Protein AF-A0A8C0K197-F1 (afdb_monomer)

Organism: NCBI:txid286419

Nearest PDB structures (foldseek):
  6fqp-assembly1_B  TM=9.393E-01  e=3.431E-05  Homo sapiens
  1x2n-assembly1_A  TM=8.949E-01  e=2.127E-03  Homo sapiens
  5zjt-assembly1_B  TM=9.368E-01  e=1.570E-02  Drosophila melanogaster
  1mnm-assembly1_C  TM=9.363E-01  e=1.018E-01  Saccharomyces cerevisiae
  1mnm-assembly1_D  TM=6.808E-01  e=3.630E-02  Saccharomyces cerevisiae

pLDDT: mean 74.57, std 16.52, range [38.75, 93.62]

Mean predicted aligned error: 13.77 Å

Structure (mmCIF, N/CA/C/O backbone):
data_AF-A0A8C0K197-F1
#
_entry.id   AF-A0A8C0K197-F1
#
loop_
_atom_site.group_PDB
_atom_site.id
_atom_site.type_symbol
_atom_site.label_atom_id
_atom_site.label_alt_id
_atom_site.label_comp_id
_atom_site.label_asym_id
_atom_site.label_entity_id
_atom_site.label_seq_id
_atom_site.pdbx_PDB_ins_code
_atom_site.Cartn_x
_atom_site.Cartn_y
_atom_site.Cartn_z
_atom_site.occupancy
_atom_site.B_iso_or_equiv
_atom_site.auth_seq_id
_atom_site.auth_comp_id
_atom_site.auth_asym_id
_atom_site.auth_atom_id
_atom_site.pdbx_PDB_model_num
ATOM 1 N N . ILE A 1 1 ? -12.284 -22.721 18.143 1.00 38.75 1 ILE A N 1
ATOM 2 C CA . ILE A 1 1 ? -11.764 -21.329 18.078 1.00 38.75 1 ILE A CA 1
ATOM 3 C C . ILE A 1 1 ? -10.591 -21.231 19.048 1.00 38.75 1 ILE A C 1
ATOM 5 O O . ILE A 1 1 ? -10.800 -21.303 20.251 1.00 38.75 1 ILE A O 1
ATOM 9 N N . LYS A 1 2 ? -9.350 -21.207 18.544 1.00 43.22 2 LYS A N 1
ATOM 10 C CA . LYS A 1 2 ? -8.136 -21.240 19.377 1.00 43.22 2 LYS A CA 1
ATOM 11 C C . LYS A 1 2 ? -7.870 -19.840 19.950 1.00 43.22 2 LYS A C 1
ATOM 13 O O . LYS A 1 2 ? -7.152 -19.052 19.342 1.00 43.22 2 LYS A O 1
ATOM 18 N N . ASN A 1 3 ? -8.479 -19.517 21.090 1.00 46.62 3 ASN A N 1
ATOM 19 C CA . ASN A 1 3 ? -8.122 -18.332 21.871 1.00 46.62 3 ASN A CA 1
ATOM 20 C C . ASN A 1 3 ? -6.762 -18.590 22.532 1.00 46.62 3 ASN A C 1
ATOM 22 O O . ASN A 1 3 ? -6.692 -19.203 23.591 1.00 46.62 3 ASN A O 1
ATOM 26 N N .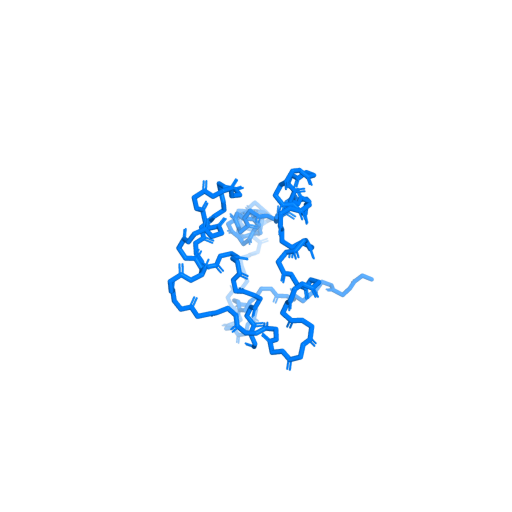 LYS A 1 4 ? -5.669 -18.176 21.880 1.00 50.81 4 LYS A N 1
ATOM 27 C CA . LYS A 1 4 ? -4.359 -18.128 22.537 1.00 50.81 4 LYS A CA 1
ATOM 28 C C . LYS A 1 4 ? -4.421 -17.076 23.647 1.00 50.81 4 LYS A C 1
ATOM 30 O O . LYS A 1 4 ? -4.718 -15.912 23.377 1.00 50.81 4 LYS A O 1
ATOM 35 N N . CYS A 1 5 ? -4.174 -17.516 24.877 1.00 49.56 5 CYS A N 1
ATOM 36 C CA . CYS A 1 5 ? -4.127 -16.691 26.077 1.00 49.56 5 CYS A CA 1
ATOM 37 C C . CYS A 1 5 ? -3.145 -15.512 25.904 1.00 49.56 5 CYS A C 1
ATOM 39 O O . CYS A 1 5 ? -2.090 -15.686 25.289 1.00 49.56 5 CYS A O 1
ATOM 41 N N . PRO A 1 6 ? -3.456 -14.312 26.429 1.00 57.81 6 PRO A N 1
ATOM 42 C CA . PRO A 1 6 ? -2.507 -13.203 26.458 1.00 57.81 6 PRO A CA 1
ATOM 43 C C . PRO A 1 6 ? -1.303 -13.569 27.341 1.00 57.81 6 PRO A C 1
ATOM 45 O O . PRO A 1 6 ? -1.472 -14.124 28.422 1.00 57.81 6 PRO A O 1
ATOM 48 N N . ALA A 1 7 ? -0.089 -13.238 26.889 1.00 53.19 7 ALA A N 1
ATOM 49 C CA . ALA A 1 7 ? 1.194 -13.644 27.484 1.00 53.19 7 ALA A CA 1
ATOM 50 C C . ALA A 1 7 ? 1.404 -13.284 28.977 1.00 53.19 7 ALA A C 1
ATOM 52 O O . ALA A 1 7 ? 2.311 -13.818 29.604 1.00 53.19 7 ALA A O 1
ATOM 53 N N . ILE A 1 8 ? 0.546 -12.444 29.573 1.00 52.66 8 ILE A N 1
ATOM 54 C CA . ILE A 1 8 ? 0.519 -12.161 31.025 1.00 52.66 8 ILE A CA 1
ATOM 55 C C . ILE A 1 8 ? 0.166 -13.413 31.854 1.00 52.66 8 ILE A C 1
ATOM 57 O O . ILE A 1 8 ? 0.531 -13.506 33.022 1.00 52.66 8 ILE A O 1
ATOM 61 N N . ALA A 1 9 ? -0.468 -14.413 31.233 1.00 54.38 9 ALA A N 1
ATOM 62 C CA . ALA A 1 9 ? -0.824 -15.690 31.848 1.00 54.38 9 ALA A CA 1
ATOM 63 C C . ALA A 1 9 ? 0.366 -16.485 32.441 1.00 54.38 9 ALA A C 1
ATOM 65 O O . ALA A 1 9 ? 0.151 -17.371 33.268 1.00 54.38 9 ALA A O 1
ATOM 66 N N . LEU A 1 10 ? 1.610 -16.191 32.042 1.00 55.22 10 LEU A N 1
ATOM 67 C CA . LEU A 1 10 ? 2.799 -16.959 32.442 1.00 55.22 10 LEU A CA 1
ATOM 68 C C . LEU A 1 10 ? 3.426 -16.525 33.778 1.00 55.22 10 LEU A C 1
ATOM 70 O O . LEU A 1 10 ? 4.242 -17.265 34.313 1.00 55.22 10 LEU A O 1
ATOM 74 N N . LEU A 1 11 ? 3.045 -15.369 34.339 1.00 59.69 11 LEU A N 1
ATOM 75 C CA . LEU A 1 11 ? 3.622 -14.851 35.593 1.00 59.69 11 LEU A CA 1
ATOM 76 C C . LEU A 1 11 ? 2.740 -15.082 36.834 1.00 59.69 11 LEU A C 1
ATOM 78 O O . LEU A 1 11 ? 3.093 -14.639 37.920 1.00 59.69 11 LEU A O 1
ATOM 82 N N . GLY A 1 12 ? 1.595 -15.764 36.703 1.00 54.66 12 GLY A N 1
ATOM 83 C CA . GLY A 1 12 ? 0.753 -16.155 37.847 1.00 54.66 12 GLY A CA 1
ATOM 84 C C . GLY A 1 12 ? 0.001 -15.015 38.552 1.00 54.66 12 GLY A C 1
ATOM 85 O O . GLY A 1 12 ? -0.708 -15.263 39.523 1.00 54.66 12 GLY A O 1
ATOM 86 N N . ILE A 1 13 ? 0.093 -13.777 38.059 1.00 64.50 13 ILE A N 1
ATOM 87 C CA . ILE A 1 13 ? -0.597 -12.608 38.622 1.00 64.50 13 ILE A CA 1
ATOM 88 C C . ILE A 1 13 ? -1.935 -12.430 37.891 1.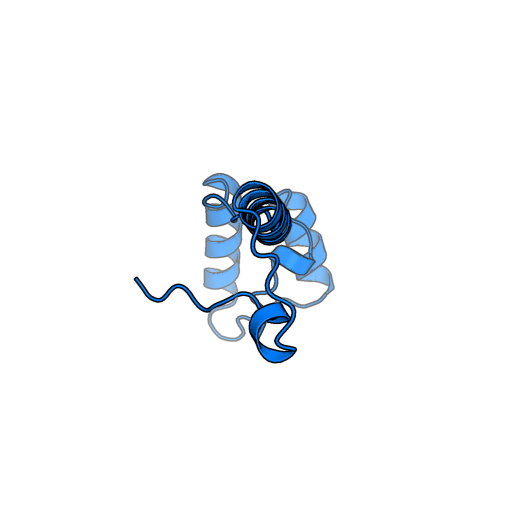00 64.50 13 ILE A C 1
ATOM 90 O O . ILE A 1 13 ? -2.091 -11.562 37.032 1.00 64.50 13 ILE A O 1
ATOM 94 N N . TYR A 1 14 ? -2.904 -13.299 38.181 1.00 58.44 14 TYR A N 1
ATOM 95 C CA . TYR A 1 14 ? -4.276 -13.122 37.698 1.00 58.44 14 TYR A CA 1
ATOM 96 C C . TYR A 1 14 ? -5.053 -12.258 38.697 1.00 58.44 14 TYR A C 1
ATOM 98 O O . TYR A 1 14 ? -5.205 -12.668 39.850 1.00 58.44 14 TYR A O 1
ATOM 106 N N . PRO A 1 15 ? -5.563 -11.078 38.304 1.00 64.12 15 PRO A N 1
ATOM 107 C CA . PRO A 1 15 ? -6.473 -10.341 39.165 1.00 64.12 15 PRO A CA 1
ATOM 108 C C . PRO A 1 15 ? -7.764 -11.155 39.337 1.00 64.12 15 PRO A C 1
ATOM 110 O O . PRO A 1 15 ? -8.357 -11.602 38.356 1.00 64.12 15 PRO A O 1
ATOM 113 N N . LYS A 1 16 ? -8.182 -11.375 40.590 1.00 63.03 16 LYS A N 1
ATOM 114 C CA . LYS A 1 16 ? -9.411 -12.122 40.923 1.00 63.03 16 LYS A CA 1
ATOM 115 C C . LYS A 1 16 ? -10.680 -11.350 40.547 1.00 63.03 16 LYS A C 1
ATOM 117 O O . LYS A 1 16 ? -11.746 -11.946 40.420 1.00 63.03 16 LYS A O 1
ATOM 122 N N . ASP A 1 17 ? -10.553 -10.043 40.329 1.00 73.69 17 ASP A N 1
ATOM 123 C CA . ASP A 1 17 ? -11.657 -9.164 39.973 1.00 73.69 17 ASP A CA 1
ATOM 124 C C . ASP A 1 17 ? -12.016 -9.283 38.486 1.00 73.69 17 ASP A C 1
ATOM 126 O O . ASP A 1 17 ? -11.203 -9.025 37.588 1.00 73.69 17 ASP A O 1
ATOM 130 N N . ALA A 1 18 ? -13.275 -9.628 38.213 1.00 67.12 18 ALA A N 1
ATOM 131 C CA . ALA A 1 18 ? -13.805 -9.781 36.859 1.00 67.12 18 ALA A CA 1
ATOM 132 C C . ALA A 1 18 ? -13.682 -8.488 36.024 1.00 67.12 18 ALA A C 1
ATOM 134 O O . ALA A 1 18 ? -13.405 -8.539 34.821 1.00 67.12 18 ALA A O 1
ATOM 135 N N . ASP A 1 19 ? -13.807 -7.322 36.662 1.00 72.31 19 ASP A N 1
ATOM 136 C CA . ASP A 1 19 ? -13.621 -6.019 36.019 1.00 72.31 19 ASP A CA 1
ATOM 137 C C . ASP A 1 19 ? -12.167 -5.763 35.611 1.00 72.31 19 ASP A C 1
ATOM 139 O O . ASP A 1 19 ? -11.904 -5.230 34.527 1.00 72.31 19 ASP A O 1
ATOM 143 N N . ALA A 1 20 ? -11.204 -6.191 36.432 1.00 71.31 20 ALA A N 1
ATOM 144 C CA . ALA A 1 20 ? -9.785 -6.098 36.106 1.00 71.31 20 ALA A CA 1
ATOM 145 C C . ALA A 1 20 ? -9.434 -7.019 34.927 1.00 71.31 20 ALA A C 1
ATOM 147 O O . ALA A 1 20 ? -8.761 -6.589 33.984 1.00 71.31 20 ALA A O 1
ATOM 148 N N . MET A 1 21 ? -9.988 -8.235 34.902 1.00 70.81 21 MET A N 1
ATOM 149 C CA . MET A 1 21 ? -9.865 -9.143 33.758 1.00 70.81 21 MET A CA 1
ATOM 150 C C . MET A 1 21 ? -10.443 -8.541 32.468 1.00 70.81 21 MET A C 1
ATOM 152 O O . MET A 1 21 ? -9.796 -8.584 31.418 1.00 70.81 21 MET A O 1
ATOM 156 N N . LYS A 1 22 ? -11.615 -7.898 32.528 1.00 70.75 22 LYS A N 1
ATOM 157 C CA . LYS A 1 22 ? -12.248 -7.240 31.369 1.00 70.75 22 LYS A CA 1
ATOM 158 C C . LYS A 1 22 ? -11.420 -6.066 30.834 1.00 70.75 22 LYS A C 1
ATOM 160 O O . LYS A 1 22 ? -11.325 -5.881 29.617 1.00 70.75 22 LYS A O 1
ATOM 165 N N . ARG A 1 23 ? -10.770 -5.301 31.717 1.00 70.50 23 ARG A N 1
ATOM 166 C CA . ARG A 1 23 ? -9.864 -4.197 31.345 1.00 70.50 23 ARG A CA 1
ATOM 167 C C . ARG A 1 23 ? -8.601 -4.702 30.645 1.00 70.50 23 ARG A C 1
ATOM 169 O O . ARG A 1 23 ? -8.229 -4.146 29.612 1.00 70.50 23 ARG A O 1
ATOM 176 N N . LEU A 1 24 ? -7.990 -5.778 31.143 1.00 67.56 24 LEU A N 1
ATOM 177 C CA . LEU A 1 24 ? -6.814 -6.399 30.520 1.00 67.56 24 LEU A CA 1
ATOM 178 C C . LEU A 1 24 ? -7.134 -6.979 29.135 1.00 67.56 24 LEU A C 1
ATOM 180 O O . LEU A 1 24 ? -6.386 -6.749 28.182 1.00 67.56 24 LEU A O 1
ATOM 184 N N . LEU A 1 25 ? -8.277 -7.659 28.986 1.00 67.62 25 LEU A N 1
ATOM 185 C CA . LEU A 1 25 ? -8.748 -8.148 27.685 1.00 67.62 25 LEU A CA 1
ATOM 186 C C . LEU A 1 25 ? -9.041 -7.001 26.711 1.00 67.62 25 LEU A C 1
ATOM 188 O O . LEU A 1 25 ? -8.696 -7.097 25.535 1.00 67.62 25 LEU A O 1
ATOM 192 N N . SER A 1 26 ? -9.631 -5.905 27.192 1.00 65.19 26 SER A N 1
ATOM 193 C CA . SER A 1 26 ? -9.877 -4.706 26.383 1.00 65.19 26 SER A CA 1
ATOM 194 C C . SER A 1 26 ? -8.569 -4.087 25.878 1.00 65.19 26 SER A C 1
ATOM 196 O O . SER A 1 26 ? -8.456 -3.781 24.694 1.00 65.19 26 SER A O 1
ATOM 198 N N . LEU A 1 27 ? -7.535 -3.984 26.721 1.00 62.88 27 LEU A N 1
ATOM 199 C CA . LEU A 1 27 ? -6.208 -3.499 26.316 1.00 62.88 27 LEU A CA 1
ATOM 200 C C . LEU A 1 27 ? -5.522 -4.432 25.306 1.00 62.88 27 LEU A C 1
ATOM 202 O O . LEU A 1 27 ? -4.943 -3.954 24.332 1.00 62.88 27 LEU A O 1
ATOM 206 N N . ALA A 1 28 ? -5.648 -5.750 25.474 1.00 61.34 28 ALA A N 1
ATOM 207 C CA . ALA A 1 28 ? -5.137 -6.730 24.513 1.00 61.34 28 ALA A CA 1
ATOM 208 C C . ALA A 1 28 ? -5.920 -6.727 23.180 1.00 61.34 28 ALA A C 1
ATOM 210 O O . ALA A 1 28 ? -5.348 -6.980 22.117 1.00 61.34 28 ALA A O 1
ATOM 211 N N . GLY A 1 29 ? -7.215 -6.400 23.224 1.00 53.34 29 GLY A N 1
ATOM 212 C CA . GLY A 1 29 ? -8.109 -6.270 22.069 1.00 53.34 29 GLY A CA 1
ATOM 213 C C . GLY A 1 29 ? -7.967 -4.957 21.290 1.00 53.34 29 GLY A C 1
ATOM 214 O O . GLY A 1 29 ? -8.487 -4.859 20.179 1.00 53.34 29 GLY A O 1
ATOM 215 N N . LYS A 1 30 ? -7.228 -3.967 21.816 1.00 51.16 30 LYS A N 1
ATOM 216 C CA . LYS A 1 30 ? -6.932 -2.692 21.130 1.00 51.16 30 LYS A CA 1
ATOM 217 C C . LYS A 1 30 ? -5.915 -2.812 19.999 1.00 51.16 30 LYS A C 1
ATOM 219 O O . LYS A 1 30 ? -5.735 -1.845 19.258 1.00 51.16 30 LYS A O 1
ATOM 224 N N . ARG A 1 31 ? -5.288 -3.980 19.788 1.00 53.38 31 ARG A N 1
ATOM 225 C CA . ARG A 1 31 ? -4.715 -4.271 18.468 1.00 53.38 31 ARG A CA 1
ATOM 226 C C . ARG A 1 31 ? -5.880 -4.341 17.503 1.00 53.38 31 ARG A C 1
ATOM 228 O O . ARG A 1 31 ? -6.514 -5.386 17.402 1.00 53.38 31 ARG A O 1
ATOM 235 N N . LYS A 1 32 ? -6.162 -3.200 16.866 1.00 52.47 32 LYS A N 1
ATOM 236 C CA . LYS A 1 32 ? -7.168 -2.981 15.829 1.00 52.47 32 LYS A CA 1
ATOM 237 C C . LYS A 1 32 ? -7.198 -4.233 14.967 1.00 52.47 32 LYS A C 1
ATOM 239 O O . LYS A 1 32 ? -6.305 -4.436 14.145 1.00 52.47 32 LYS A O 1
ATOM 244 N N . ARG A 1 33 ? -8.149 -5.133 15.251 1.00 54.84 33 ARG A N 1
ATOM 245 C CA . ARG A 1 33 ? -8.364 -6.324 14.437 1.00 54.84 33 ARG A CA 1
ATOM 246 C C . ARG A 1 33 ? -8.580 -5.757 13.054 1.00 54.84 33 ARG A C 1
ATOM 248 O O . ARG A 1 33 ? -9.523 -4.989 12.876 1.00 54.84 33 ARG A O 1
ATOM 255 N N . ARG A 1 34 ? -7.620 -5.986 12.151 1.00 58.91 34 ARG A N 1
ATOM 256 C CA . ARG A 1 34 ? -7.675 -5.428 10.805 1.00 58.91 34 ARG A CA 1
ATOM 257 C C . ARG A 1 34 ? -8.991 -5.924 10.227 1.00 58.91 34 ARG A C 1
ATOM 259 O O . ARG A 1 34 ? -9.129 -7.110 9.949 1.00 58.91 34 ARG A O 1
ATOM 266 N N . GLY A 1 35 ? -9.968 -5.025 10.126 1.00 68.00 35 GLY A N 1
ATOM 267 C CA . GLY A 1 35 ? -11.077 -5.229 9.216 1.00 68.00 35 GLY A CA 1
ATOM 268 C C . GLY A 1 35 ? -10.495 -5.519 7.837 1.00 68.00 35 GLY A C 1
ATOM 269 O O . GLY A 1 35 ? -9.333 -5.192 7.564 1.00 68.00 35 GLY A O 1
ATOM 270 N N . ASN A 1 36 ? -11.276 -6.173 6.986 1.00 75.94 36 ASN A N 1
ATOM 271 C CA . ASN A 1 36 ? -10.846 -6.427 5.618 1.00 75.94 36 ASN A CA 1
ATOM 272 C C . ASN A 1 36 ? -10.336 -5.126 4.980 1.00 75.94 36 ASN A C 1
ATOM 274 O O . ASN A 1 36 ? -10.905 -4.055 5.204 1.00 75.94 36 ASN A O 1
ATOM 278 N N . LEU A 1 37 ? -9.239 -5.227 4.227 1.00 83.00 37 LEU A N 1
ATOM 279 C CA . LEU A 1 37 ? -8.681 -4.086 3.509 1.00 83.00 37 LEU A CA 1
ATOM 280 C C . LEU A 1 37 ? -9.741 -3.519 2.543 1.00 83.00 37 LEU A C 1
ATOM 282 O O . LEU A 1 37 ? -10.555 -4.292 2.021 1.00 83.00 37 LEU A O 1
ATOM 286 N N . PRO A 1 38 ? -9.746 -2.200 2.283 1.00 86.75 38 PRO A N 1
ATOM 287 C CA . PRO A 1 38 ? -10.622 -1.612 1.276 1.00 86.75 38 PRO A CA 1
ATOM 288 C C . PRO A 1 38 ? -10.470 -2.334 -0.069 1.00 86.75 38 PRO A C 1
ATOM 290 O O . PRO A 1 38 ? -9.361 -2.708 -0.455 1.00 86.75 38 PRO A O 1
ATOM 293 N N . LYS A 1 39 ? -11.579 -2.528 -0.795 1.00 86.75 39 LYS A N 1
ATOM 294 C CA . LYS A 1 39 ? -11.576 -3.251 -2.082 1.00 86.75 39 LYS A CA 1
ATOM 295 C C . LYS A 1 39 ? -10.605 -2.633 -3.094 1.00 86.75 39 LYS A C 1
ATOM 297 O O . LYS A 1 39 ? -9.936 -3.373 -3.805 1.00 86.75 39 LYS A O 1
ATOM 302 N N . GLU A 1 40 ? -10.494 -1.306 -3.094 1.00 89.62 40 GLU A N 1
ATOM 303 C CA . GLU A 1 40 ? -9.573 -0.567 -3.962 1.00 89.62 40 GLU A CA 1
ATOM 304 C C . GLU A 1 40 ? -8.109 -0.886 -3.642 1.00 89.62 40 GLU A C 1
ATOM 306 O O . GLU A 1 40 ? -7.348 -1.298 -4.515 1.00 89.62 40 GLU A O 1
ATOM 311 N N . SER A 1 41 ? -7.740 -0.831 -2.358 1.00 90.06 41 SER A N 1
ATOM 312 C CA . SER A 1 41 ? -6.407 -1.215 -1.890 1.00 90.06 41 SER A CA 1
ATOM 313 C C . SER A 1 41 ? -6.063 -2.654 -2.293 1.00 90.06 41 SER A C 1
ATOM 315 O O . SER A 1 41 ? -4.954 -2.934 -2.739 1.00 90.06 41 SER A O 1
ATOM 317 N N . VAL A 1 42 ? -7.025 -3.577 -2.171 1.00 89.50 42 VAL A N 1
ATOM 318 C CA . VAL A 1 42 ? -6.849 -4.985 -2.564 1.00 89.50 42 VAL A CA 1
ATOM 319 C C . VAL A 1 42 ? -6.652 -5.134 -4.071 1.00 89.50 42 VAL A C 1
ATOM 321 O O . VAL A 1 42 ? -5.844 -5.964 -4.483 1.00 89.50 42 VAL A O 1
ATOM 324 N N . LYS A 1 43 ? -7.369 -4.360 -4.892 1.00 93.31 43 LYS A N 1
ATOM 325 C CA . LYS A 1 43 ? -7.216 -4.383 -6.350 1.00 93.31 43 LYS A CA 1
ATOM 326 C C . LYS A 1 43 ? -5.796 -3.982 -6.752 1.00 93.31 43 LYS A C 1
ATOM 328 O O . LYS A 1 43 ? -5.136 -4.753 -7.436 1.00 93.31 43 LYS A O 1
ATOM 333 N N . ILE A 1 44 ? -5.300 -2.858 -6.239 1.00 92.44 44 ILE A N 1
ATOM 334 C CA . ILE A 1 44 ? -3.943 -2.363 -6.526 1.00 92.44 44 ILE A CA 1
ATOM 335 C C . ILE A 1 44 ? -2.877 -3.397 -6.131 1.00 92.44 44 ILE A C 1
ATOM 337 O O . ILE A 1 44 ? -1.971 -3.690 -6.907 1.00 92.44 44 ILE A O 1
ATOM 341 N N . LEU A 1 45 ? -3.004 -4.004 -4.945 1.00 91.62 45 LEU A N 1
ATOM 342 C CA . LEU A 1 45 ? -2.059 -5.030 -4.489 1.00 91.62 45 LEU A CA 1
ATOM 343 C C . LEU A 1 45 ? -2.104 -6.295 -5.357 1.00 91.62 45 LEU A C 1
ATOM 345 O O . LEU A 1 45 ? -1.062 -6.887 -5.628 1.00 91.62 45 LEU A O 1
ATOM 349 N N . ARG A 1 46 ? -3.292 -6.715 -5.809 1.00 91.31 46 ARG A N 1
ATOM 350 C CA . ARG A 1 46 ? -3.440 -7.854 -6.729 1.00 91.31 46 ARG A CA 1
ATOM 351 C C . ARG A 1 46 ? -2.832 -7.564 -8.096 1.00 91.31 46 ARG A C 1
ATOM 353 O O . ARG A 1 46 ? -2.134 -8.427 -8.620 1.00 91.31 46 ARG A O 1
ATOM 360 N N . ASP A 1 47 ? -3.065 -6.370 -8.631 1.00 93.62 47 ASP A N 1
ATOM 361 C CA . ASP A 1 47 ? -2.502 -5.929 -9.909 1.00 93.62 47 ASP A CA 1
ATOM 362 C C . ASP A 1 47 ? -0.960 -5.928 -9.831 1.00 93.62 47 ASP A C 1
ATOM 364 O O . ASP A 1 47 ? -0.290 -6.465 -10.715 1.00 93.62 47 ASP A O 1
ATOM 368 N N . TRP A 1 48 ? -0.380 -5.445 -8.723 1.00 92.94 48 TRP A N 1
ATOM 369 C CA . TRP A 1 48 ? 1.071 -5.495 -8.498 1.00 92.94 48 TRP A CA 1
ATOM 370 C C . TRP A 1 48 ? 1.611 -6.930 -8.397 1.00 92.94 48 TRP A C 1
ATOM 372 O O . TRP A 1 48 ? 2.607 -7.252 -9.048 1.00 92.94 48 TRP A O 1
ATOM 382 N N . LEU A 1 49 ? 0.945 -7.810 -7.639 1.00 93.00 49 LEU A N 1
ATOM 383 C CA . LEU A 1 49 ? 1.334 -9.223 -7.505 1.00 93.00 49 LEU A CA 1
ATOM 384 C C . LEU A 1 49 ? 1.274 -9.975 -8.836 1.00 93.00 49 LEU A C 1
ATOM 386 O O . LEU A 1 49 ? 2.099 -10.852 -9.083 1.00 93.00 49 LEU A O 1
ATOM 390 N N . TYR A 1 50 ? 0.311 -9.639 -9.694 1.00 92.75 50 TYR A N 1
ATOM 391 C CA . TYR A 1 50 ? 0.203 -10.232 -11.021 1.00 92.75 50 TYR A CA 1
ATOM 392 C C . TYR A 1 50 ? 1.428 -9.903 -11.885 1.00 92.75 50 TYR A C 1
ATOM 394 O O . TYR A 1 50 ? 1.996 -10.793 -12.522 1.00 92.75 50 TYR A O 1
ATOM 402 N N . LEU A 1 51 ? 1.881 -8.645 -11.852 1.00 91.25 51 LEU A N 1
ATOM 403 C CA . LEU A 1 51 ? 3.087 -8.200 -12.558 1.00 91.25 51 LEU A CA 1
ATOM 404 C C . LEU A 1 51 ? 4.363 -8.824 -11.969 1.00 91.25 51 LEU A C 1
ATOM 406 O O . LEU A 1 51 ? 5.259 -9.220 -12.712 1.00 91.25 51 LEU A O 1
ATOM 410 N N . HIS A 1 52 ? 4.412 -8.990 -10.647 1.00 91.12 52 HIS A N 1
ATOM 411 C CA . HIS A 1 52 ? 5.574 -9.491 -9.905 1.00 91.12 52 HIS A CA 1
ATOM 412 C C . HIS A 1 52 ? 5.471 -10.978 -9.548 1.00 91.12 52 HIS A C 1
ATOM 414 O O . HIS A 1 52 ? 6.073 -11.442 -8.581 1.00 91.12 52 HIS A O 1
ATOM 420 N N . ARG A 1 53 ? 4.748 -11.767 -10.353 1.00 88.31 53 ARG A N 1
ATOM 421 C CA . ARG A 1 53 ? 4.473 -13.191 -10.080 1.00 88.31 53 ARG A CA 1
ATOM 422 C C . ARG A 1 53 ? 5.717 -14.065 -9.876 1.00 88.31 53 ARG A C 1
ATOM 424 O O . ARG A 1 53 ? 5.631 -15.091 -9.212 1.00 88.31 53 ARG A O 1
ATOM 431 N N . TYR A 1 54 ? 6.854 -13.671 -10.447 1.00 87.81 54 TYR A N 1
ATOM 432 C CA . TYR A 1 54 ? 8.129 -14.386 -10.319 1.00 87.81 54 TYR A CA 1
ATOM 433 C C . TYR A 1 54 ? 8.983 -13.904 -9.139 1.00 87.81 54 TYR A C 1
ATOM 435 O O . TYR A 1 54 ? 9.857 -14.636 -8.686 1.00 87.81 54 TYR A O 1
ATOM 443 N N . ASN A 1 55 ? 8.730 -12.693 -8.635 1.00 86.06 55 ASN A N 1
ATOM 444 C CA . ASN A 1 55 ? 9.444 -12.099 -7.511 1.00 86.06 55 ASN A CA 1
ATOM 445 C C . ASN A 1 55 ? 8.483 -11.238 -6.678 1.00 86.06 55 ASN A C 1
ATOM 447 O O . ASN A 1 55 ? 8.479 -10.014 -6.777 1.00 86.06 55 ASN A O 1
ATOM 451 N N . ALA A 1 56 ? 7.657 -11.885 -5.857 1.00 86.12 56 ALA A N 1
ATOM 452 C CA . ALA A 1 56 ? 6.603 -11.235 -5.075 1.00 86.12 56 ALA A CA 1
ATOM 453 C C . ALA A 1 56 ? 7.122 -10.451 -3.846 1.00 86.12 56 ALA A C 1
ATOM 455 O O . ALA A 1 56 ? 6.415 -10.313 -2.847 1.00 86.12 56 ALA A O 1
ATOM 456 N N . TYR A 1 57 ? 8.352 -9.941 -3.912 1.00 89.25 57 TYR A N 1
ATOM 457 C CA . TYR A 1 57 ? 8.994 -9.161 -2.862 1.00 89.25 57 TYR A CA 1
ATOM 458 C C . TYR A 1 57 ? 9.141 -7.712 -3.331 1.00 89.25 57 TYR A C 1
ATOM 460 O O . TYR A 1 57 ? 10.097 -7.406 -4.044 1.00 89.25 57 TYR A O 1
ATOM 468 N N . PRO A 1 58 ? 8.203 -6.819 -2.961 1.00 88.88 58 PRO A N 1
ATOM 469 C CA . PRO A 1 58 ? 8.291 -5.423 -3.357 1.00 88.88 58 PRO A CA 1
ATOM 470 C C . PRO A 1 58 ? 9.550 -4.801 -2.756 1.00 88.88 58 PRO A C 1
ATOM 472 O O . PRO A 1 58 ? 9.813 -4.940 -1.557 1.00 88.88 58 PRO A O 1
ATOM 475 N N . SER A 1 59 ? 10.317 -4.100 -3.583 1.00 90.62 59 SER A N 1
ATOM 476 C CA . SER A 1 59 ? 11.437 -3.264 -3.149 1.00 90.62 59 SER A CA 1
ATOM 477 C C . SER A 1 59 ? 10.953 -2.103 -2.271 1.00 90.62 59 SER A C 1
ATOM 479 O O . SER A 1 59 ? 9.768 -1.769 -2.244 1.00 90.62 59 SER A O 1
ATOM 481 N N . GLU A 1 60 ? 11.864 -1.437 -1.557 1.00 89.12 60 GLU A N 1
ATOM 482 C CA . GLU A 1 60 ? 11.506 -0.286 -0.710 1.00 89.12 60 GLU A CA 1
ATOM 483 C C . GLU A 1 60 ? 10.792 0.825 -1.498 1.00 89.12 60 GLU A C 1
ATOM 485 O O . GLU A 1 60 ? 9.809 1.396 -1.023 1.00 89.12 60 GLU A O 1
ATOM 490 N N . GLN A 1 61 ? 11.213 1.074 -2.740 1.00 91.62 61 GLN A N 1
ATOM 491 C CA . GLN A 1 61 ? 10.569 2.050 -3.619 1.00 91.62 61 GLN A CA 1
ATOM 492 C C . GLN A 1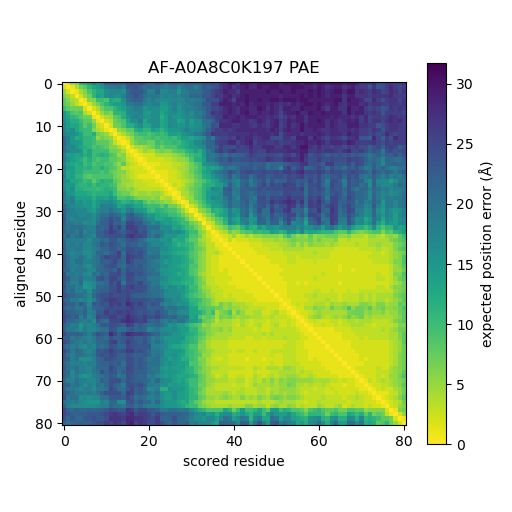 61 ? 9.137 1.638 -3.989 1.00 91.62 61 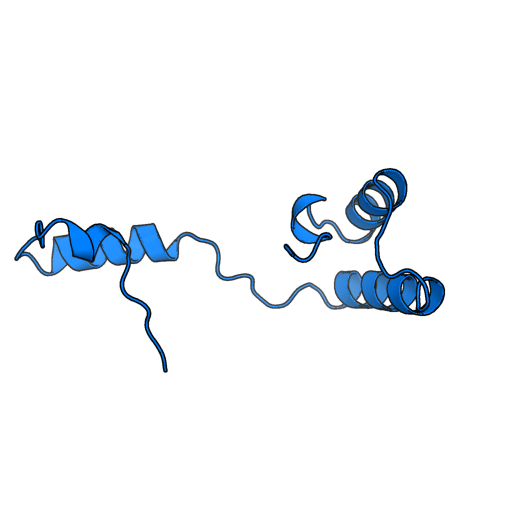GLN A C 1
ATOM 494 O O . GLN A 1 61 ? 8.219 2.461 -3.968 1.00 91.62 61 GLN A O 1
ATOM 499 N N . GLU A 1 62 ? 8.917 0.361 -4.294 1.00 90.62 62 GLU A N 1
ATOM 500 C CA . GLU A 1 62 ? 7.587 -0.149 -4.630 1.00 90.62 62 GLU A CA 1
ATOM 501 C C . GLU A 1 62 ? 6.658 -0.142 -3.425 1.00 90.62 62 GLU A C 1
ATOM 503 O O . GLU A 1 62 ? 5.493 0.227 -3.556 1.00 90.62 62 GLU A O 1
ATOM 508 N N . LYS A 1 63 ? 7.170 -0.462 -2.232 1.00 91.12 63 LYS A N 1
ATOM 509 C CA . LYS A 1 63 ? 6.397 -0.356 -0.990 1.00 91.12 63 LYS A CA 1
ATOM 510 C C . LYS A 1 63 ? 5.899 1.069 -0.757 1.00 91.12 63 LYS A C 1
ATOM 512 O O . LYS A 1 63 ? 4.741 1.247 -0.378 1.00 91.12 63 LYS A O 1
ATOM 517 N N . LEU A 1 64 ? 6.740 2.077 -1.000 1.00 91.38 64 LEU A N 1
ATOM 518 C CA . LEU A 1 64 ? 6.351 3.487 -0.889 1.00 91.38 64 LEU A CA 1
ATOM 519 C C . LEU A 1 64 ? 5.275 3.853 -1.918 1.00 91.38 64 LEU A C 1
ATOM 521 O O . LEU A 1 64 ? 4.270 4.470 -1.562 1.00 91.38 64 LEU A O 1
ATOM 525 N N . SER A 1 65 ? 5.439 3.411 -3.167 1.00 92.94 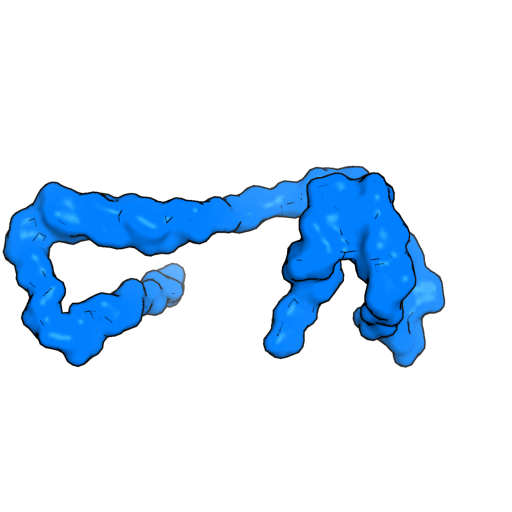65 SER A N 1
ATOM 526 C CA . SER A 1 65 ? 4.449 3.637 -4.228 1.00 92.94 65 SER A CA 1
ATOM 527 C C . SER A 1 65 ? 3.096 2.992 -3.903 1.00 92.94 65 SER A C 1
ATOM 529 O O . SER A 1 65 ? 2.054 3.648 -3.960 1.00 92.94 65 SER A O 1
ATOM 531 N N . LEU A 1 66 ? 3.098 1.727 -3.474 1.00 92.00 66 LEU A N 1
ATOM 532 C CA . LEU A 1 66 ? 1.894 1.005 -3.063 1.00 92.00 66 LEU A CA 1
ATOM 533 C C . LEU A 1 66 ? 1.233 1.652 -1.839 1.00 92.00 66 LEU A C 1
ATOM 535 O O . LEU A 1 66 ? 0.007 1.665 -1.742 1.00 92.00 66 LEU A O 1
ATOM 539 N N . SER A 1 67 ? 2.013 2.224 -0.918 1.00 92.12 67 SER A N 1
ATOM 540 C CA . SER A 1 67 ? 1.496 2.941 0.255 1.00 92.12 67 SER A CA 1
ATOM 541 C C . SER A 1 67 ? 0.717 4.185 -0.149 1.00 92.12 67 SER A C 1
ATOM 543 O O . SER A 1 67 ? -0.427 4.347 0.284 1.00 92.12 67 SER A O 1
ATOM 545 N N . GLY A 1 68 ? 1.279 4.989 -1.056 1.00 91.56 68 GLY A N 1
ATOM 546 C CA . GLY A 1 68 ? 0.608 6.163 -1.615 1.00 91.56 68 GLY A CA 1
ATOM 547 C C . GLY A 1 68 ? -0.695 5.824 -2.343 1.00 91.56 68 GLY A C 1
ATOM 548 O O . GLY A 1 68 ? -1.682 6.536 -2.195 1.00 91.56 68 GLY A O 1
ATOM 549 N N . GLN A 1 69 ? -0.732 4.708 -3.078 1.00 91.12 69 GLN A N 1
ATOM 550 C CA . GLN A 1 69 ? -1.921 4.304 -3.840 1.00 91.12 69 GLN A CA 1
ATOM 551 C C . GLN A 1 69 ? -3.012 3.664 -2.969 1.00 91.12 69 GLN A C 1
ATOM 553 O O . GLN A 1 69 ? -4.202 3.871 -3.192 1.00 91.12 69 GLN A O 1
ATOM 558 N N . THR A 1 70 ? -2.629 2.866 -1.969 1.00 89.62 70 THR A N 1
ATOM 559 C CA . THR A 1 70 ? -3.583 2.064 -1.186 1.00 89.62 70 THR A CA 1
ATOM 560 C C . THR A 1 70 ? -4.052 2.729 0.105 1.00 89.62 70 THR A C 1
ATOM 562 O O . THR A 1 70 ? -4.967 2.197 0.741 1.00 89.62 70 THR A O 1
ATOM 565 N N . ASN A 1 71 ? -3.450 3.860 0.497 1.00 87.38 71 ASN A N 1
ATOM 566 C CA . ASN A 1 71 ? -3.617 4.500 1.810 1.00 87.38 71 ASN A CA 1
ATOM 567 C C . ASN A 1 71 ? -3.316 3.556 2.994 1.00 87.38 71 ASN A C 1
ATOM 569 O O . ASN A 1 71 ? -3.816 3.740 4.105 1.00 87.38 71 ASN A O 1
ATOM 573 N N . LEU A 1 72 ? -2.513 2.515 2.760 1.00 87.75 72 LEU A N 1
ATOM 574 C CA . LEU A 1 72 ? -2.036 1.592 3.786 1.00 87.75 72 LEU A CA 1
ATOM 575 C C . LEU A 1 72 ? -0.620 1.981 4.178 1.00 87.75 72 LEU A C 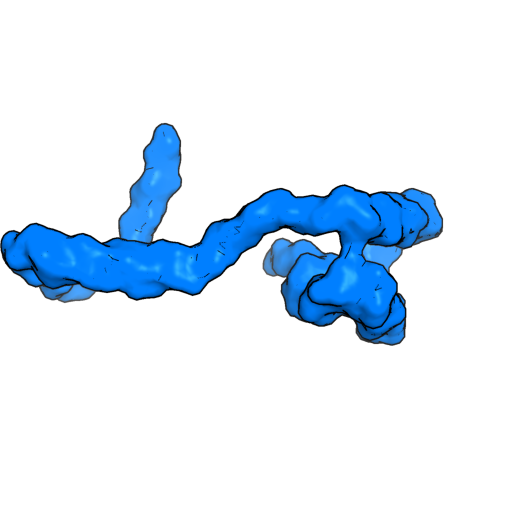1
ATOM 577 O O . LEU A 1 72 ? 0.156 2.410 3.327 1.00 87.75 72 LEU A O 1
ATOM 581 N N . SER A 1 73 ? -0.244 1.799 5.445 1.00 85.75 73 SER A N 1
ATOM 582 C CA . SER A 1 73 ? 1.147 2.063 5.821 1.00 85.75 73 SER A CA 1
ATOM 583 C C . SER A 1 73 ? 2.091 1.049 5.166 1.00 85.75 73 SER A C 1
ATOM 585 O O . SER A 1 73 ? 1.713 -0.100 4.923 1.00 85.75 73 SER A O 1
ATOM 587 N N . VAL A 1 74 ? 3.337 1.455 4.911 1.00 84.56 74 VAL A N 1
ATOM 588 C CA . VAL A 1 74 ? 4.403 0.595 4.356 1.00 84.56 74 VAL A CA 1
ATOM 589 C C . VAL A 1 74 ? 4.537 -0.721 5.135 1.00 84.56 74 VAL A C 1
ATOM 591 O O . VAL A 1 74 ? 4.664 -1.799 4.552 1.00 84.56 74 VAL A O 1
ATOM 594 N N . LEU A 1 75 ? 4.395 -0.651 6.463 1.00 83.56 75 LEU A N 1
ATOM 595 C CA . LEU A 1 75 ? 4.403 -1.814 7.355 1.00 83.56 75 LEU A CA 1
ATOM 596 C C . LEU A 1 75 ? 3.209 -2.759 7.136 1.00 83.56 75 LEU A C 1
ATOM 598 O O . LEU A 1 75 ? 3.268 -3.921 7.524 1.00 83.56 75 LEU A O 1
ATOM 602 N N . GLN A 1 76 ? 2.099 -2.285 6.563 1.00 83.94 76 GLN A N 1
ATOM 603 C CA . GLN A 1 76 ? 0.942 -3.123 6.233 1.00 83.94 76 GLN A CA 1
ATOM 604 C C . GLN A 1 76 ? 1.061 -3.824 4.887 1.00 83.94 76 GLN A C 1
ATOM 606 O O . GLN A 1 76 ? 0.423 -4.864 4.728 1.00 83.94 76 GLN A O 1
ATOM 611 N N . ILE A 1 77 ? 1.822 -3.243 3.957 1.00 80.50 77 ILE A N 1
ATOM 612 C CA . ILE A 1 77 ? 2.012 -3.739 2.586 1.00 80.50 77 ILE A CA 1
ATOM 613 C C . ILE A 1 77 ? 2.962 -4.928 2.559 1.00 80.50 77 ILE A C 1
ATOM 615 O O . ILE A 1 77 ? 2.814 -5.805 1.717 1.00 80.50 77 ILE A O 1
ATOM 619 N N . SER A 1 78 ? 3.888 -4.991 3.515 1.00 73.06 78 SER A N 1
ATOM 620 C CA . SER A 1 78 ? 4.696 -6.185 3.733 1.00 73.06 78 SER A CA 1
ATOM 621 C C . SER A 1 78 ? 3.877 -7.190 4.551 1.00 73.06 78 SER A C 1
ATOM 623 O O . SER A 1 78 ? 3.585 -6.914 5.721 1.00 73.06 78 SER A O 1
ATOM 625 N N . PRO A 1 79 ? 3.481 -8.348 3.991 1.00 57.75 79 PRO A N 1
ATOM 626 C CA . PRO A 1 79 ? 3.079 -9.456 4.834 1.00 57.75 79 PRO A CA 1
ATOM 627 C C . PRO A 1 79 ? 4.330 -9.854 5.611 1.00 57.75 79 PRO A C 1
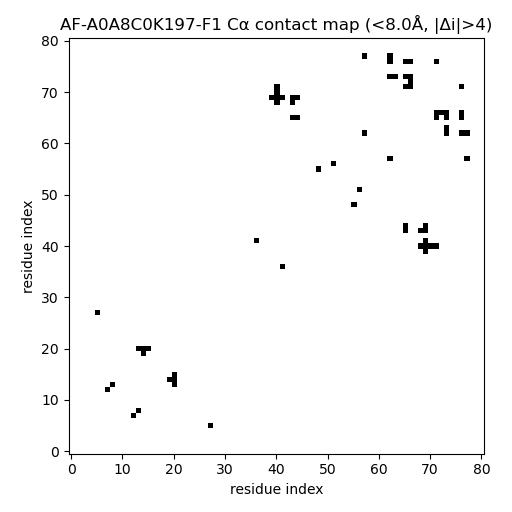ATOM 629 O O . PRO A 1 79 ? 5.342 -10.208 5.013 1.00 57.75 79 PRO A O 1
ATOM 632 N N . SER A 1 80 ? 4.291 -9.681 6.932 1.00 50.97 80 SER A N 1
ATOM 633 C CA . SER A 1 80 ? 5.338 -10.157 7.830 1.00 50.97 80 SER A CA 1
ATOM 634 C C . SER A 1 80 ? 5.667 -11.604 7.461 1.00 50.97 80 SER A C 1
ATOM 636 O O . SER A 1 80 ? 4.780 -12.455 7.544 1.00 50.97 80 SER A O 1
ATOM 638 N N . LEU A 1 81 ? 6.894 -11.841 6.994 1.00 39.56 81 LEU A N 1
ATOM 639 C CA . LEU A 1 81 ? 7.488 -13.174 7.021 1.00 39.56 81 LEU A CA 1
ATOM 640 C C . LEU A 1 81 ? 7.580 -13.640 8.479 1.00 39.56 81 LEU A C 1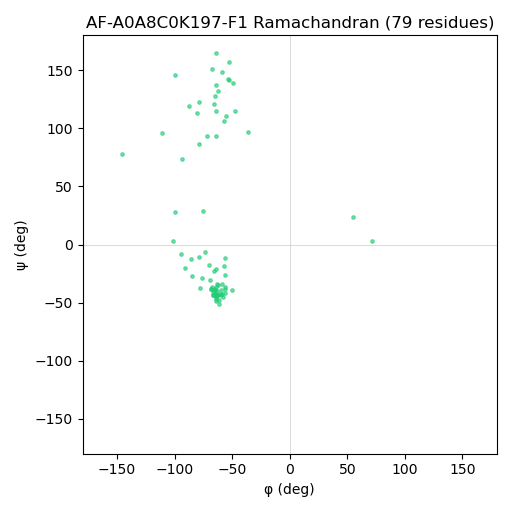
ATOM 642 O O . LEU A 1 81 ? 7.863 -12.779 9.347 1.00 39.56 81 LEU A O 1
#

Foldseek 3Di:
DDPDDDPVVPPPPDDPDPVVVVVVVVVVPVPPPDDDQPPQLVVLLVVVCVVCVVPSDDDPVRLVVSCVRRVDHSVVSDPDD

Radius of gyration: 18.82 Å; Cα contacts (8 Å, |Δi|>4): 35; chains: 1; bounding box: 25×28×54 Å

Sequence (81 aa):
IKNKCPAIALLGIYPKDADAMKRLLSLAGKRKRRGNLPKESVKILRDWLYLHRYNAYPSEQEKLSLSGQTNLSVLQISPSL

InterPro domains:
  IPR001356 Homeodomain [cd00086] (31-77)
  IPR008422 KN hom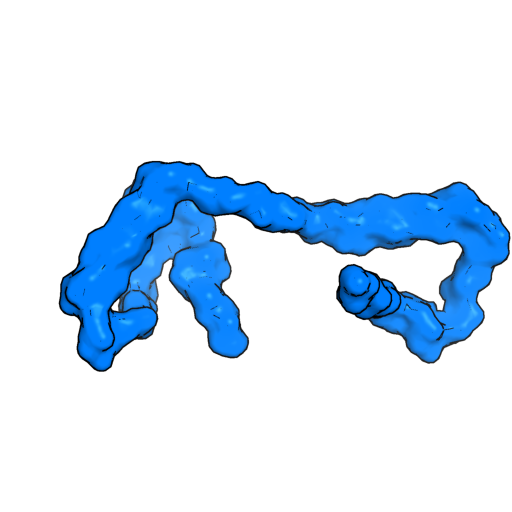eodomain [PF05920] (48-78)
  IPR009057 Homedomain-like superfamily [SSF46689] (24-78)
  IPR050224 Three Amino acid Loop Extension (TALE) homeobox [PTHR11850] (23-78)

Solvent-accessible surface area (backbone atoms only — not comparable to full-atom values): 5238 Å² total; per-residue (Å²): 132,91,79,76,74,66,82,68,72,80,75,76,76,71,67,88,47,69,69,56,48,51,51,54,52,50,62,68,57,62,62,71,72,78,65,82,74,56,71,67,36,50,48,56,53,48,56,51,43,64,76,26,69,91,58,81,68,76,48,76,69,50,36,53,52,51,20,72,74,43,77,42,56,54,77,68,72,48,77,82,125

Secondary structure (DSSP, 8-state):
---PPPGGGGG----S-HHHHHHHHHHHHTS---PPPPHHHHHHHHHHHHHTTT-----HHHHHHHHHHHT--HHHHS---